Protein AF-Q9U7E9-F1 (afdb_monomer_lite)

InterPro domains:
  IPR002880 Pyruvate flavodoxin/ferredoxin oxidoreductase, pyrimidine binding domain [PF01855] (17-66)
  IPR029061 Thiamin diphosphate-binding fold [SSF52518] (3-66)
  IPR050722 Pyruvate:ferredoxin/flavodoxin oxidoreductase [PTHR32154] (1-66)

Foldseek 3Di:
DDDDDPLVVVLVQCLQPDQEAEDEDDPPNNVSLVVLVVCLVVQNAHVVRGRRYYDYDDDVVRRVVVD

Structure (mmCIF, N/CA/C/O backbone):
data_AF-Q9U7E9-F1
#
_entry.id   AF-Q9U7E9-F1
#
loop_
_atom_site.group_PDB
_atom_site.id
_atom_site.type_symbol
_atom_site.label_atom_id
_atom_site.label_alt_id
_atom_site.label_comp_id
_atom_site.label_asym_id
_atom_site.label_entity_id
_atom_site.label_seq_id
_atom_site.pdbx_PDB_ins_code
_atom_site.Cartn_x
_atom_site.Cartn_y
_atom_site.Cartn_z
_atom_site.occupancy
_atom_site.B_iso_or_equiv
_atom_site.auth_seq_id
_atom_site.auth_comp_id
_atom_site.auth_asym_id
_atom_site.auth_atom_id
_atom_site.pdbx_PDB_model_num
ATOM 1 N N . MET A 1 1 ? -12.344 8.651 -20.452 1.00 76.75 1 MET A N 1
ATOM 2 C CA . MET A 1 1 ? -11.343 7.593 -20.209 1.00 76.75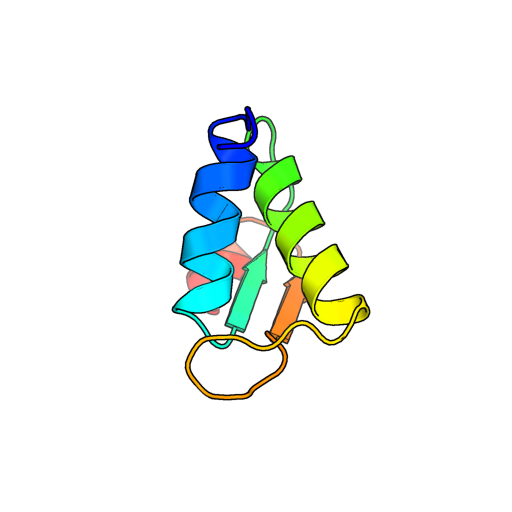 1 MET A CA 1
ATOM 3 C C . MET A 1 1 ? -9.982 8.262 -20.176 1.00 76.75 1 MET A C 1
ATOM 5 O O . MET A 1 1 ? -9.645 8.927 -21.147 1.00 76.75 1 MET A O 1
ATOM 9 N N . GLN A 1 2 ? -9.272 8.195 -19.049 1.00 87.75 2 GLN A N 1
ATOM 10 C CA . GLN A 1 2 ? -7.904 8.712 -18.942 1.00 87.75 2 GLN A CA 1
ATOM 11 C C . GLN A 1 2 ? -6.922 7.563 -19.203 1.00 87.75 2 GLN A C 1
ATOM 13 O O . GLN A 1 2 ? -7.140 6.477 -18.663 1.00 87.75 2 GLN A O 1
ATOM 18 N N . PRO A 1 3 ? -5.883 7.758 -20.033 1.00 94.81 3 PRO A N 1
ATOM 19 C CA . PRO A 1 3 ? -4.808 6.783 -20.145 1.00 94.81 3 PRO A CA 1
ATOM 20 C C . PRO A 1 3 ? -4.036 6.727 -18.820 1.00 94.81 3 PRO A C 1
ATOM 22 O O . PRO A 1 3 ? -3.633 7.764 -18.297 1.00 94.81 3 PRO A O 1
ATOM 25 N N . ILE A 1 4 ? -3.851 5.519 -18.292 1.00 97.00 4 ILE A N 1
ATOM 26 C CA . ILE A 1 4 ? -3.086 5.229 -17.073 1.00 97.00 4 ILE A CA 1
ATOM 27 C C . ILE A 1 4 ? -2.207 3.998 -17.315 1.00 97.00 4 ILE A C 1
ATOM 29 O O . ILE A 1 4 ? -2.535 3.166 -18.165 1.00 97.00 4 ILE A O 1
ATOM 33 N N . ASP A 1 5 ? -1.101 3.876 -16.583 1.00 98.00 5 ASP A N 1
ATOM 34 C CA . ASP A 1 5 ? -0.288 2.657 -16.589 1.00 98.00 5 ASP A CA 1
ATOM 35 C C . ASP A 1 5 ? -0.887 1.548 -15.698 1.00 98.00 5 ASP A C 1
ATOM 37 O O . ASP A 1 5 ? -1.872 1.743 -14.977 1.00 98.00 5 ASP A O 1
ATOM 41 N N . GLY A 1 6 ? -0.286 0.356 -15.764 1.00 98.19 6 GLY A N 1
ATOM 42 C CA . GLY A 1 6 ? -0.748 -0.816 -15.019 1.00 98.19 6 GLY A CA 1
ATOM 43 C C . GLY A 1 6 ? -0.625 -0.681 -13.498 1.00 98.19 6 GLY A C 1
ATOM 44 O O . GLY A 1 6 ? -1.517 -1.140 -12.788 1.00 98.19 6 GLY A O 1
ATOM 45 N N . ASN A 1 7 ? 0.421 -0.017 -12.993 1.00 98.31 7 ASN A N 1
ATOM 46 C CA . ASN A 1 7 ? 0.598 0.211 -11.555 1.00 98.31 7 ASN A CA 1
ATOM 47 C C . ASN A 1 7 ? -0.499 1.140 -11.028 1.00 98.31 7 ASN A C 1
ATOM 49 O O . ASN A 1 7 ? -1.130 0.847 -10.019 1.00 98.31 7 ASN A O 1
ATOM 53 N N . THR A 1 8 ? -0.790 2.216 -11.753 1.00 98.44 8 THR A N 1
ATOM 54 C CA . THR A 1 8 ? -1.861 3.157 -11.419 1.00 98.44 8 THR A CA 1
ATOM 55 C C . THR A 1 8 ? -3.223 2.464 -11.425 1.00 98.44 8 THR A C 1
ATOM 57 O O . THR A 1 8 ? -4.022 2.663 -10.509 1.00 98.44 8 THR A O 1
ATOM 60 N N . ALA A 1 9 ? -3.487 1.610 -12.421 1.00 98.19 9 ALA A N 1
ATOM 61 C CA . ALA A 1 9 ? -4.722 0.833 -12.492 1.00 98.19 9 ALA A CA 1
ATOM 62 C C . ALA A 1 9 ? -4.862 -0.154 -11.317 1.00 98.19 9 ALA A C 1
ATOM 64 O O . ALA A 1 9 ? -5.929 -0.235 -10.706 1.00 98.19 9 ALA A O 1
ATOM 65 N N . ALA A 1 10 ? -3.788 -0.871 -10.973 1.00 98.44 10 ALA A N 1
ATOM 66 C CA . ALA A 1 10 ? -3.774 -1.813 -9.856 1.00 98.44 10 ALA A CA 1
ATOM 67 C C . ALA A 1 10 ? -3.935 -1.099 -8.505 1.00 98.44 10 ALA A C 1
ATOM 69 O O . ALA A 1 10 ? -4.806 -1.470 -7.716 1.00 98.44 10 ALA A O 1
ATOM 70 N N . ALA A 1 11 ? -3.169 -0.029 -8.273 1.00 98.31 11 ALA A N 1
ATOM 71 C CA . ALA A 1 11 ? -3.264 0.791 -7.071 1.00 98.31 11 ALA A CA 1
ATOM 72 C C . ALA A 1 11 ? -4.677 1.352 -6.894 1.00 98.31 11 ALA A C 1
ATOM 74 O O . ALA A 1 11 ? -5.201 1.333 -5.786 1.00 98.31 11 ALA A O 1
ATOM 75 N N . HIS A 1 12 ? -5.327 1.807 -7.973 1.00 97.81 12 HIS A N 1
ATOM 76 C CA . HIS A 1 12 ? -6.683 2.356 -7.913 1.00 97.81 12 HIS A CA 1
ATOM 77 C C . HIS A 1 12 ? -7.687 1.366 -7.308 1.00 97.81 12 HIS A C 1
ATOM 79 O O . HIS A 1 12 ? -8.492 1.743 -6.457 1.00 97.81 12 HIS A O 1
ATOM 85 N N . ILE A 1 13 ? -7.655 0.106 -7.749 1.00 98.31 13 ILE A N 1
ATOM 86 C CA . ILE A 1 13 ? -8.555 -0.932 -7.233 1.00 98.31 13 ILE A CA 1
ATOM 87 C C . ILE A 1 13 ? -8.142 -1.367 -5.826 1.00 98.31 13 ILE A C 1
ATOM 89 O O . ILE A 1 13 ? -9.012 -1.501 -4.968 1.00 98.31 13 ILE A O 1
ATOM 93 N N . ALA A 1 14 ? -6.841 -1.529 -5.570 1.00 98.25 14 ALA A N 1
ATOM 94 C CA . ALA A 1 14 ? -6.334 -1.890 -4.248 1.00 98.25 14 ALA A CA 1
ATOM 95 C C . ALA A 1 14 ? -6.715 -0.847 -3.186 1.00 98.25 14 ALA A C 1
ATOM 97 O O . ALA A 1 14 ? -7.224 -1.210 -2.134 1.00 98.25 14 ALA A O 1
ATOM 98 N N . TYR A 1 15 ? -6.554 0.443 -3.490 1.00 98.50 15 TYR A N 1
ATOM 99 C CA . TYR A 1 15 ? -6.969 1.540 -2.614 1.00 98.50 15 TYR A CA 1
ATOM 100 C C . TYR A 1 15 ? -8.474 1.522 -2.350 1.00 98.50 15 TYR A C 1
ATOM 102 O O . TYR A 1 15 ? -8.926 1.797 -1.248 1.00 98.50 15 TYR A O 1
ATOM 110 N N . TYR A 1 16 ? -9.276 1.233 -3.376 1.00 98.44 16 TYR A N 1
ATOM 111 C CA . TYR A 1 16 ? -10.727 1.270 -3.240 1.00 98.44 16 TYR A CA 1
ATOM 112 C C . TYR A 1 16 ? -11.270 0.109 -2.398 1.00 98.44 16 TYR A C 1
ATOM 114 O O . TYR A 1 16 ? -12.231 0.305 -1.664 1.00 98.44 16 TYR A O 1
ATOM 122 N N . LEU A 1 17 ? -10.679 -1.085 -2.500 1.00 98.25 17 LEU A N 1
ATOM 123 C CA . LEU A 1 17 ? -11.213 -2.311 -1.892 1.00 98.25 17 LEU A CA 1
ATOM 124 C C . LEU A 1 17 ? -10.537 -2.726 -0.579 1.00 98.25 17 LEU A C 1
ATOM 126 O O . LEU A 1 17 ? -10.981 -3.695 0.035 1.00 98.25 17 LEU A O 1
ATOM 130 N N . CYS A 1 18 ? -9.490 -2.025 -0.152 1.00 97.56 18 CYS A N 1
ATOM 131 C CA . CYS A 1 18 ? -8.768 -2.316 1.082 1.00 97.56 18 CYS A CA 1
ATOM 132 C C . CYS A 1 18 ? -8.813 -1.117 2.042 1.00 97.56 18 CYS A C 1
ATOM 134 O O . CYS A 1 18 ? -8.934 0.030 1.621 1.00 97.56 18 CYS A O 1
ATOM 136 N N . ASP A 1 19 ? -8.662 -1.396 3.339 1.00 95.81 19 ASP A N 1
ATOM 137 C CA . ASP A 1 19 ? -8.555 -0.375 4.396 1.00 95.81 19 ASP A CA 1
ATOM 138 C C . ASP A 1 19 ? -7.107 -0.141 4.853 1.00 95.81 19 ASP A C 1
ATOM 140 O O . ASP A 1 19 ? -6.807 0.849 5.523 1.00 95.81 19 ASP A O 1
ATOM 144 N N . ASN A 1 20 ? -6.197 -1.063 4.522 1.00 96.38 20 ASN A N 1
ATOM 145 C CA . ASN A 1 20 ? -4.813 -1.054 4.985 1.00 96.38 20 ASN A CA 1
ATOM 146 C C . ASN A 1 20 ? -3.853 -1.589 3.910 1.00 96.38 20 ASN A C 1
ATOM 148 O O . ASN A 1 20 ? -4.179 -2.544 3.205 1.00 96.38 20 ASN A O 1
ATOM 152 N N . SER A 1 21 ? -2.659 -0.998 3.817 1.00 97.75 21 SER A N 1
ATOM 153 C CA . SER A 1 21 ? -1.542 -1.460 2.987 1.00 97.75 21 SER A CA 1
ATOM 154 C C . SER A 1 21 ? -0.249 -1.477 3.788 1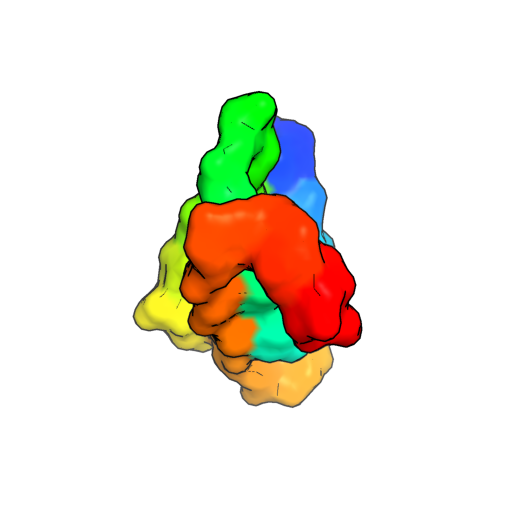.00 97.75 21 SER A C 1
ATOM 156 O O . SER A 1 21 ? 0.218 -0.450 4.282 1.00 97.75 21 SER A O 1
ATOM 158 N N . LEU A 1 22 ? 0.355 -2.657 3.847 1.00 98.00 22 LEU A N 1
ATOM 159 C CA . LEU A 1 22 ? 1.664 -2.900 4.436 1.00 98.00 22 LEU A CA 1
ATOM 160 C C . LEU A 1 22 ? 2.667 -2.995 3.292 1.00 98.00 22 LEU A C 1
ATOM 162 O O . LEU A 1 22 ? 2.574 -3.901 2.464 1.00 98.00 22 LEU A O 1
ATOM 166 N N . ILE A 1 23 ? 3.565 -2.020 3.194 1.00 97.44 23 ILE A N 1
ATOM 167 C CA . ILE A 1 23 ? 4.362 -1.800 1.985 1.00 97.44 23 ILE A CA 1
ATOM 168 C C . ILE A 1 23 ? 5.859 -1.939 2.250 1.00 97.44 23 ILE A C 1
ATOM 170 O O . ILE A 1 23 ? 6.349 -1.713 3.356 1.00 97.44 23 ILE A O 1
ATOM 174 N N . PHE A 1 24 ? 6.580 -2.295 1.192 1.00 97.44 24 PHE A N 1
ATOM 175 C CA . PHE A 1 24 ? 8.029 -2.184 1.095 1.00 97.44 24 PHE A CA 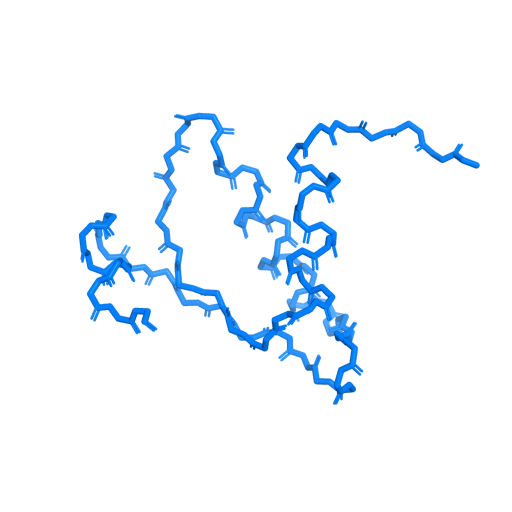1
ATOM 176 C C . PHE A 1 24 ? 8.391 -1.812 -0.353 1.00 97.44 24 PHE A C 1
ATOM 178 O O . PHE A 1 24 ? 7.847 -2.428 -1.277 1.00 97.44 24 PHE A O 1
ATOM 185 N N . PRO A 1 25 ? 9.255 -0.810 -0.590 1.00 95.44 25 PRO A N 1
ATOM 186 C CA . PRO A 1 25 ? 9.578 -0.367 -1.940 1.00 95.44 25 PRO A CA 1
ATOM 187 C C . PRO A 1 25 ? 10.515 -1.350 -2.655 1.00 95.44 25 PRO A C 1
ATOM 189 O O . PRO A 1 25 ? 11.651 -1.572 -2.244 1.00 95.44 25 PRO A O 1
ATOM 192 N N . ILE A 1 26 ? 10.068 -1.877 -3.797 1.00 96.50 26 ILE A N 1
ATOM 193 C CA . ILE A 1 26 ? 10.900 -2.647 -4.728 1.00 96.50 26 ILE A CA 1
ATOM 194 C C . ILE A 1 26 ? 10.470 -2.384 -6.177 1.00 96.50 26 ILE A C 1
ATOM 196 O O . ILE A 1 26 ? 9.280 -2.370 -6.507 1.00 96.50 26 ILE A O 1
ATOM 200 N N . SER A 1 27 ? 11.446 -2.163 -7.065 1.00 96.81 27 SER A N 1
ATOM 201 C CA . SER A 1 27 ? 11.192 -1.985 -8.501 1.00 96.81 27 SER A CA 1
ATOM 202 C C . SER A 1 27 ? 10.701 -3.292 -9.137 1.00 96.81 27 SER A C 1
ATOM 204 O O . SER A 1 27 ? 11.280 -4.340 -8.856 1.00 96.81 27 SER A O 1
ATOM 206 N N . PRO A 1 28 ? 9.696 -3.263 -10.037 1.00 97.12 28 PRO A N 1
ATOM 207 C CA . PRO A 1 28 ? 9.015 -2.093 -10.612 1.00 97.12 28 PRO A CA 1
ATOM 208 C C . PRO A 1 28 ? 7.705 -1.691 -9.896 1.00 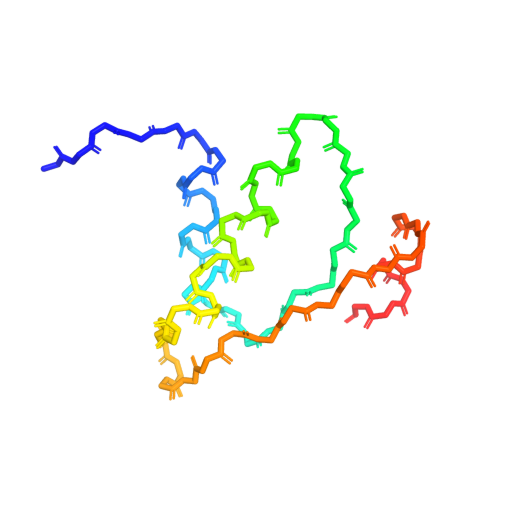97.12 28 PRO A C 1
ATOM 210 O O . PRO A 1 28 ? 6.939 -0.893 -10.434 1.00 97.12 28 PRO A O 1
ATOM 213 N N . SER A 1 29 ? 7.405 -2.261 -8.726 1.00 97.81 29 SER A N 1
ATOM 214 C CA . SER A 1 29 ? 6.123 -2.090 -8.023 1.00 97.81 29 SER A CA 1
ATOM 215 C C . SER A 1 29 ? 6.025 -0.863 -7.115 1.00 97.81 29 SER A C 1
ATOM 217 O O . SER A 1 29 ? 4.906 -0.492 -6.765 1.00 97.81 29 SER A O 1
ATOM 219 N N . SER A 1 30 ? 7.141 -0.211 -6.762 1.00 98.00 30 SER A N 1
ATOM 220 C CA . SER A 1 30 ? 7.150 0.976 -5.885 1.00 98.00 30 SER A CA 1
ATOM 221 C C . SER A 1 30 ? 6.103 2.048 -6.233 1.00 98.00 30 SER A C 1
ATOM 223 O O . SER A 1 30 ? 5.445 2.516 -5.303 1.00 98.00 30 SER A O 1
ATOM 225 N N . PRO A 1 31 ? 5.822 2.365 -7.519 1.00 98.62 31 PRO A N 1
ATOM 226 C CA . PRO A 1 31 ? 4.798 3.354 -7.858 1.00 98.62 31 PRO A CA 1
ATOM 227 C C . PRO A 1 31 ? 3.398 3.024 -7.320 1.00 98.62 31 PRO A C 1
ATOM 229 O O . PRO A 1 31 ? 2.626 3.934 -7.041 1.00 98.62 31 PRO A O 1
ATOM 232 N N . MET A 1 32 ? 3.044 1.743 -7.139 1.00 98.56 32 MET A N 1
ATOM 233 C CA . MET A 1 32 ? 1.752 1.387 -6.535 1.00 98.56 32 MET A CA 1
ATOM 234 C C . MET A 1 32 ? 1.668 1.832 -5.074 1.00 98.56 32 MET A C 1
ATOM 236 O O . MET A 1 32 ? 0.647 2.370 -4.655 1.00 98.56 32 MET A O 1
ATOM 240 N N . ALA A 1 33 ? 2.734 1.603 -4.307 1.00 97.75 33 ALA A N 1
ATOM 241 C CA . ALA A 1 33 ? 2.793 1.952 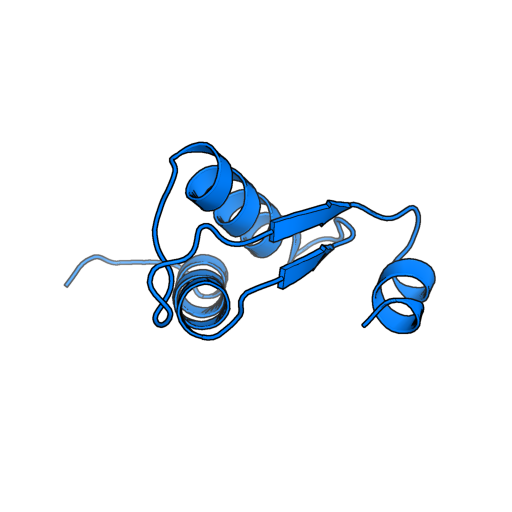-2.894 1.00 97.75 33 ALA A CA 1
ATOM 242 C C . ALA A 1 33 ? 2.820 3.476 -2.695 1.00 97.75 33 ALA A C 1
ATOM 244 O O . ALA A 1 33 ? 2.086 3.991 -1.856 1.00 97.75 33 ALA A O 1
ATOM 245 N N . GLU A 1 34 ? 3.588 4.186 -3.528 1.00 98.25 34 GLU A N 1
ATOM 246 C CA . GLU A 1 34 ? 3.655 5.653 -3.542 1.00 98.25 34 GLU A CA 1
ATOM 247 C C . GLU A 1 34 ? 2.287 6.285 -3.835 1.00 98.25 34 GLU A C 1
ATOM 249 O O . GLU A 1 34 ? 1.867 7.193 -3.125 1.00 98.25 34 GLU A O 1
ATOM 254 N N . LEU A 1 35 ? 1.546 5.772 -4.826 1.00 98.44 35 LEU A N 1
ATOM 255 C CA . LEU A 1 35 ? 0.201 6.265 -5.146 1.00 98.44 35 LEU A CA 1
ATOM 256 C C . LEU A 1 35 ? -0.794 6.037 -4.004 1.00 98.44 35 LEU A C 1
ATOM 258 O O . LEU A 1 35 ? -1.622 6.904 -3.725 1.00 98.44 35 LEU A O 1
ATOM 262 N N . VAL A 1 36 ? -0.731 4.876 -3.347 1.00 98.25 36 VAL A N 1
ATOM 263 C CA . VAL A 1 36 ? -1.601 4.567 -2.205 1.00 98.25 36 VAL A CA 1
ATOM 264 C C . VAL A 1 36 ? -1.310 5.514 -1.036 1.00 98.25 36 VAL A C 1
ATOM 266 O O . VAL A 1 36 ? -2.251 6.067 -0.469 1.00 98.25 36 VAL A O 1
ATOM 269 N N . ASP A 1 37 ? -0.037 5.757 -0.716 1.00 98.12 37 ASP A N 1
ATOM 270 C CA . ASP A 1 37 ? 0.366 6.717 0.320 1.00 98.12 37 ASP A CA 1
ATOM 271 C C . ASP A 1 37 ? -0.037 8.157 -0.036 1.00 98.12 37 ASP A C 1
ATOM 273 O O . ASP A 1 37 ? -0.660 8.865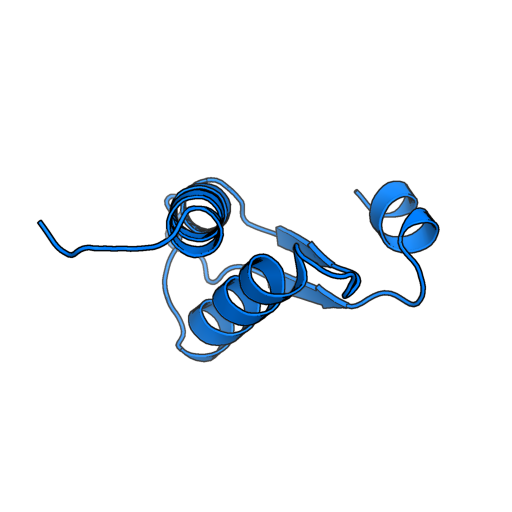 0.761 1.00 98.12 37 ASP A O 1
ATOM 277 N N . GLU A 1 38 ? 0.192 8.570 -1.284 1.00 98.50 38 GLU A N 1
ATOM 278 C CA . GLU A 1 38 ? -0.201 9.886 -1.781 1.00 98.50 38 GLU A CA 1
ATOM 279 C C . GLU A 1 38 ? -1.719 10.098 -1.664 1.00 98.50 38 GLU A C 1
ATOM 281 O O . GLU A 1 38 ? -2.174 11.136 -1.177 1.00 98.50 38 GLU A O 1
ATOM 286 N N . TRP A 1 39 ? -2.533 9.127 -2.076 1.00 98.56 39 TRP A N 1
ATOM 287 C CA . TRP A 1 39 ? -3.989 9.233 -1.986 1.00 98.56 39 TRP A CA 1
ATOM 288 C C . TRP A 1 39 ? -4.493 9.223 -0.541 1.00 98.56 39 TRP A C 1
ATOM 290 O O . TRP A 1 39 ? -5.407 9.987 -0.224 1.00 98.56 39 TRP A O 1
ATOM 300 N N . ALA A 1 40 ? -3.881 8.424 0.337 1.00 98.31 40 ALA A N 1
ATOM 301 C CA . ALA A 1 40 ? -4.165 8.436 1.771 1.00 98.31 40 ALA A CA 1
ATOM 302 C C . ALA A 1 40 ? -3.856 9.797 2.403 1.00 98.31 40 ALA A C 1
ATOM 304 O O . ALA A 1 40 ? -4.716 10.367 3.074 1.00 98.31 40 ALA A O 1
ATOM 305 N N . SER A 1 41 ? -2.689 10.381 2.114 1.00 98.19 41 SER A N 1
ATOM 306 C CA . SER A 1 41 ? -2.309 11.709 2.621 1.00 98.19 41 SER A CA 1
ATOM 307 C C . SER A 1 41 ? -3.244 12.831 2.144 1.00 98.19 41 SER A C 1
ATOM 309 O O . SER A 1 41 ? -3.445 13.822 2.847 1.00 98.19 41 SER A O 1
ATOM 311 N N . LYS A 1 42 ? -3.874 12.656 0.974 1.00 98.50 42 LYS A N 1
ATOM 312 C CA . LYS A 1 42 ? -4.896 13.558 0.418 1.00 98.50 42 LYS A CA 1
ATOM 313 C C . LYS A 1 42 ? -6.309 13.300 0.953 1.00 98.50 42 LYS A C 1
ATOM 315 O O . LYS A 1 42 ? -7.242 13.976 0.523 1.00 98.50 42 LYS A O 1
ATOM 320 N N . GLY A 1 43 ? -6.485 12.342 1.864 1.00 98.12 43 GLY A N 1
ATOM 321 C CA . GLY A 1 43 ? -7.779 12.006 2.457 1.00 98.12 43 GLY A CA 1
ATOM 322 C C . GLY A 1 43 ? -8.757 11.364 1.474 1.00 98.12 43 GLY A C 1
ATOM 323 O O . GLY A 1 43 ? -9.969 11.506 1.639 1.00 98.12 43 GLY A O 1
ATOM 324 N N . ARG A 1 44 ? -8.258 10.692 0.427 1.00 98.44 44 ARG A N 1
ATOM 325 C CA . ARG A 1 44 ? -9.118 9.938 -0.489 1.00 98.44 44 ARG A CA 1
ATOM 326 C C . ARG A 1 44 ? -9.844 8.845 0.304 1.00 98.44 44 ARG A C 1
ATOM 328 O O . ARG A 1 44 ? -9.249 8.184 1.144 1.00 98.44 44 ARG A O 1
ATOM 335 N N . LEU A 1 45 ? -11.134 8.662 0.036 1.00 98.50 45 LEU A N 1
ATOM 336 C CA . LEU A 1 45 ? -11.916 7.605 0.672 1.00 98.50 45 LEU A CA 1
ATOM 337 C C . LEU A 1 45 ? -11.897 6.335 -0.180 1.00 98.50 45 LEU A C 1
ATOM 339 O O . LEU A 1 45 ? -11.908 6.400 -1.416 1.00 98.50 45 LEU A O 1
ATOM 343 N N . ASN A 1 46 ? -11.860 5.192 0.491 1.00 98.31 46 ASN A N 1
ATOM 344 C CA . ASN A 1 46 ? -12.080 3.881 -0.105 1.00 98.31 46 ASN A CA 1
ATOM 345 C C . ASN A 1 46 ? -13.585 3.532 -0.144 1.00 98.31 46 ASN A C 1
ATOM 347 O O . ASN A 1 46 ? -14.439 4.373 0.139 1.00 98.31 46 ASN A O 1
ATOM 351 N N . ALA A 1 47 ? -13.932 2.297 -0.519 1.00 98.12 47 ALA A N 1
ATOM 352 C CA . ALA A 1 47 ? -15.320 1.835 -0.617 1.00 98.12 47 ALA A CA 1
ATOM 353 C C . ALA A 1 47 ? -16.070 1.780 0.728 1.00 98.12 47 ALA A C 1
ATOM 355 O O . ALA A 1 47 ? -17.286 1.597 0.733 1.00 98.12 47 ALA A O 1
ATOM 356 N N . PHE A 1 48 ? -15.358 1.924 1.846 1.00 97.75 48 PHE A N 1
ATOM 357 C CA . PHE A 1 48 ? -15.887 1.828 3.204 1.00 97.75 48 PHE A CA 1
ATOM 358 C C . PHE A 1 48 ? -16.001 3.197 3.889 1.00 97.75 48 PHE A C 1
ATOM 360 O O . PHE A 1 48 ? -16.174 3.259 5.104 1.00 97.75 48 PHE A O 1
ATOM 367 N N . ASP A 1 49 ? -15.891 4.287 3.119 1.00 97.88 49 ASP A N 1
ATOM 368 C CA . ASP A 1 49 ? -15.867 5.671 3.606 1.00 97.88 49 ASP A CA 1
ATOM 369 C C . ASP A 1 49 ? -14.716 5.948 4.596 1.00 97.88 49 ASP A C 1
ATOM 371 O O . ASP A 1 49 ? -14.826 6.782 5.498 1.00 97.88 49 ASP A O 1
ATOM 375 N N . GLN A 1 50 ? -13.583 5.258 4.423 1.00 98.25 50 GLN A N 1
ATOM 376 C CA . GLN A 1 50 ? -12.392 5.396 5.263 1.00 98.25 50 GLN A CA 1
ATOM 377 C C . GLN A 1 50 ? -11.184 5.879 4.461 1.00 98.25 50 GLN A C 1
ATOM 379 O O . GLN A 1 50 ? -11.054 5.615 3.265 1.00 98.25 50 GLN A O 1
ATOM 384 N N . VAL A 1 51 ? -10.278 6.590 5.138 1.00 98.19 51 VAL A N 1
ATOM 385 C CA . VAL A 1 51 ? -8.951 6.890 4.590 1.00 98.19 51 VAL A CA 1
ATOM 386 C C . VAL A 1 51 ? -8.083 5.649 4.745 1.00 98.19 51 VAL A C 1
ATOM 388 O O . VAL A 1 51 ? -7.924 5.136 5.854 1.00 98.19 51 VAL A O 1
ATOM 391 N N . HIS A 1 52 ? -7.511 5.193 3.634 1.00 97.62 52 HIS A N 1
ATOM 392 C CA . HIS A 1 52 ? -6.645 4.018 3.589 1.00 97.62 52 HIS A CA 1
ATOM 393 C C . HIS A 1 52 ? -5.432 4.186 4.512 1.00 97.62 52 HIS A C 1
ATOM 395 O O . HIS A 1 52 ? -4.721 5.189 4.438 1.00 97.62 52 HIS A O 1
ATOM 401 N N . ARG A 1 53 ? -5.155 3.201 5.369 1.00 98.00 53 ARG A N 1
ATOM 402 C CA . ARG A 1 53 ? -3.971 3.207 6.234 1.00 98.00 53 ARG A CA 1
ATOM 403 C C . ARG A 1 53 ? -2.760 2.652 5.490 1.00 98.00 53 ARG A C 1
ATOM 405 O O . ARG A 1 53 ? -2.833 1.583 4.897 1.00 98.00 53 ARG A O 1
ATOM 412 N N . VAL A 1 54 ? -1.627 3.344 5.559 1.00 97.81 54 VAL A N 1
ATOM 413 C CA . VAL A 1 54 ? -0.372 2.895 4.940 1.00 97.81 54 VAL A CA 1
ATOM 414 C C . VAL A 1 54 ? 0.693 2.731 6.012 1.00 97.81 54 VAL A C 1
ATOM 416 O O . VAL A 1 54 ? 0.788 3.529 6.944 1.00 97.81 54 VAL A O 1
ATOM 419 N N . THR A 1 55 ? 1.464 1.651 5.946 1.00 98.00 55 THR A N 1
ATOM 420 C CA . THR A 1 55 ? 2.609 1.432 6.835 1.00 98.00 55 THR A CA 1
ATOM 421 C C . THR A 1 55 ? 3.751 0.815 6.046 1.00 98.00 55 THR A C 1
ATOM 423 O O . THR A 1 55 ? 3.633 -0.298 5.536 1.00 98.00 55 THR A O 1
ATOM 426 N N . GLU A 1 56 ? 4.859 1.545 5.958 1.00 97.75 56 GLU A N 1
ATOM 427 C CA . GLU A 1 56 ? 6.107 1.040 5.396 1.00 97.75 56 GLU A CA 1
ATOM 428 C C . GLU A 1 56 ? 6.860 0.200 6.431 1.00 97.75 56 GLU A C 1
ATOM 430 O O . GLU A 1 56 ? 6.927 0.544 7.614 1.00 97.75 56 GLU A O 1
ATOM 435 N N . LEU A 1 57 ? 7.393 -0.935 5.987 1.00 97.94 57 LEU A N 1
ATOM 436 C CA . LEU A 1 57 ? 8.104 -1.902 6.820 1.00 97.94 57 LEU A CA 1
ATOM 437 C C . LEU A 1 57 ? 9.551 -2.058 6.342 1.00 97.94 57 LEU A C 1
ATOM 439 O O . LEU A 1 57 ? 9.943 -1.497 5.332 1.00 97.94 57 LEU A O 1
ATOM 443 N N . ASN A 1 58 ? 10.382 -2.793 7.085 1.00 97.19 58 ASN A N 1
ATOM 444 C CA . ASN A 1 58 ? 11.834 -2.808 6.839 1.00 97.19 58 ASN A CA 1
ATOM 445 C C . ASN A 1 58 ? 12.286 -3.732 5.691 1.00 97.19 58 ASN A C 1
ATOM 447 O O . ASN A 1 58 ? 13.425 -3.625 5.247 1.00 97.19 58 ASN A O 1
ATOM 451 N N . HIS A 1 59 ? 11.448 -4.687 5.280 1.00 96.75 59 HIS A N 1
ATOM 452 C CA . HIS A 1 59 ? 11.693 -5.628 4.178 1.00 96.75 59 HIS A CA 1
ATOM 453 C C . HIS A 1 59 ? 10.377 -6.307 3.766 1.00 96.75 59 HIS A C 1
ATOM 455 O O . HIS A 1 59 ? 9.412 -6.325 4.537 1.00 96.75 59 HIS A O 1
ATOM 461 N N . GLU A 1 60 ? 10.343 -6.941 2.593 1.00 96.69 60 GLU A N 1
ATOM 462 C CA . GLU A 1 60 ? 9.153 -7.608 2.043 1.00 96.69 60 GLU A CA 1
ATOM 463 C C . GLU A 1 60 ? 8.633 -8.713 2.967 1.00 96.69 60 GLU A C 1
ATOM 465 O O . GLU A 1 60 ? 7.431 -8.851 3.164 1.00 96.69 60 GLU A O 1
ATOM 470 N N . GLY A 1 61 ? 9.537 -9.477 3.592 1.00 97.94 61 GLY A N 1
ATOM 471 C CA . GLY A 1 61 ? 9.159 -10.493 4.583 1.00 97.94 61 GLY A CA 1
ATOM 472 C C . GLY A 1 61 ? 8.467 -9.914 5.827 1.00 97.94 61 GLY A C 1
ATOM 473 O O . GLY A 1 61 ? 7.624 -10.579 6.419 1.00 97.94 61 GLY A O 1
ATOM 474 N N . GLY A 1 62 ? 8.788 -8.673 6.205 1.00 97.25 62 GLY A N 1
ATOM 475 C CA . GLY A 1 62 ? 8.134 -7.966 7.301 1.00 97.25 62 GLY A CA 1
ATOM 476 C C . GLY A 1 62 ? 6.731 -7.528 6.898 1.00 97.25 62 GLY A C 1
ATOM 477 O O . GLY A 1 62 ? 5.797 -7.707 7.672 1.00 97.25 62 GLY A O 1
ATOM 478 N N . ALA A 1 63 ? 6.574 -7.042 5.663 1.00 96.88 63 ALA A N 1
ATOM 479 C CA . ALA A 1 63 ? 5.266 -6.741 5.084 1.00 96.88 63 ALA A CA 1
ATOM 480 C C . ALA A 1 63 ? 4.372 -7.973 4.982 1.00 96.88 63 ALA A C 1
ATOM 482 O O . ALA A 1 63 ? 3.237 -7.938 5.447 1.00 96.88 63 ALA A O 1
ATOM 483 N N . ALA A 1 64 ? 4.905 -9.082 4.474 1.00 96.94 64 ALA A N 1
ATOM 484 C CA . ALA A 1 64 ? 4.174 -10.338 4.391 1.00 96.94 64 ALA A CA 1
ATOM 485 C C . ALA A 1 64 ? 3.795 -10.900 5.771 1.00 96.94 64 ALA A C 1
ATOM 487 O O . ALA A 1 64 ? 2.716 -11.456 5.919 1.00 96.94 64 ALA A O 1
ATOM 488 N N . GLY A 1 65 ? 4.663 -10.764 6.779 1.00 97.31 65 GLY A N 1
ATOM 489 C CA . GLY A 1 65 ? 4.393 -11.259 8.132 1.00 97.31 65 GLY A CA 1
ATOM 490 C C . GLY A 1 65 ? 3.390 -10.424 8.933 1.00 97.31 65 GLY A C 1
ATOM 491 O O . GLY A 1 65 ? 2.873 -10.909 9.936 1.00 97.31 65 GLY A O 1
ATOM 492 N N . ALA A 1 66 ? 3.139 -9.180 8.523 1.00 95.69 66 ALA A N 1
ATOM 493 C CA . ALA A 1 66 ? 2.178 -8.288 9.164 1.00 95.69 66 ALA A CA 1
ATOM 494 C C . ALA A 1 66 ? 0.792 -8.289 8.484 1.00 95.69 66 ALA A C 1
ATOM 496 O O . ALA A 1 66 ? -0.145 -7.738 9.068 1.00 95.69 66 ALA A O 1
ATOM 497 N N . LEU A 1 67 ? 0.685 -8.861 7.275 1.00 86.62 67 LEU A N 1
ATOM 498 C CA . LEU A 1 67 ? -0.540 -8.973 6.469 1.00 86.62 67 LEU A CA 1
ATOM 499 C C . LEU A 1 67 ? -1.489 -10.044 7.018 1.00 86.62 67 LEU A C 1
ATOM 501 O O . LEU A 1 67 ? -2.706 -9.757 7.053 1.00 86.62 67 LEU A O 1
#

Radius of gyration: 11.86 Å; chains: 1; bounding box: 28×25×29 Å

pLDDT: mean 97.1, std 3.18, range [76.75, 98.62]

Secondary structure (DSSP, 8-state):
-----HHHHHHHHHHHH-SEEEE---TTTHHHHHHHHHHHHTT-B-TTS-BPEEEE-SSHHHHHHH-

Sequence (67 aa):
MQPIDGNTAAAHIAYYLCDNSLIFPISPSSPMAELVDEWASKGRLNAFDQVHRVTELNHEGGAAGAL

Organism: Spironucleus barkhanus (NCBI:txid103874)